Protein 6G61 (pdb70)

Structure (mmCIF, N/CA/C/O backbone):
data_6G61
#
_entry.id   6G61
#
_cell.length_a   37.151
_cell.length_b   39.242
_cell.length_c   79.340
_cell.angle_alpha   90.00
_cell.angle_beta   90.00
_cell.angle_gamma   90.00
#
_symmetry.space_group_name_H-M   'P 21 21 21'
#
loop_
_entity.id
_entity.type
_entity.pdbx_description
1 polymer 'Thioredoxin O1, mitochondrial'
2 water water
#
loop_
_atom_site.group_PDB
_atom_site.id
_atom_site.type_symbol
_atom_site.label_atom_id
_atom_site.lab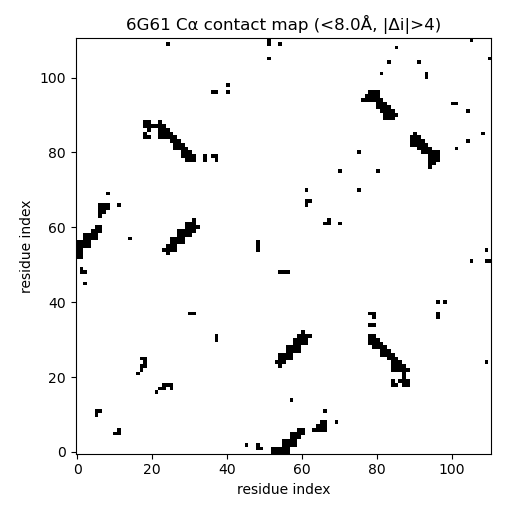el_alt_id
_atom_site.label_comp_id
_atom_site.label_asym_id
_atom_site.label_entity_id
_atom_site.label_seq_id
_atom_site.pdbx_PDB_ins_code
_atom_site.Cartn_x
_atom_site.Cartn_y
_atom_site.Cartn_z
_atom_site.occupancy
_atom_site.B_iso_or_equiv
_atom_site.auth_seq_id
_atom_site.auth_comp_id
_atom_site.auth_asym_id
_atom_site.auth_atom_id
_atom_site.pdbx_PDB_model_num
ATOM 1 N N . ASN A 1 23 ? -5.738 -10.145 -11.592 1.00 52.71 3 ASN A N 1
ATOM 2 C CA . ASN A 1 23 ? -6.713 -9.223 -12.161 1.00 55.65 3 ASN A CA 1
ATOM 3 C C . ASN A 1 23 ? -7.471 -8.480 -11.064 1.00 62.97 3 ASN A C 1
ATOM 4 O O . ASN A 1 23 ? -8.701 -8.425 -11.058 1.00 82.72 3 ASN A O 1
ATOM 14 N N . GLY A 1 24 ? -6.714 -7.912 -10.132 1.00 48.48 4 GLY A N 1
ATOM 15 C CA . GLY A 1 24 ? -7.267 -7.075 -9.088 1.00 35.73 4 GLY A CA 1
ATOM 16 C C . GLY A 1 24 ? -6.186 -6.200 -8.491 1.00 25.61 4 GLY A C 1
ATOM 17 O O . GLY A 1 24 ? -5.373 -5.632 -9.225 1.00 20.26 4 GLY A O 1
ATOM 21 N N . VAL A 1 25 ? -6.154 -6.085 -7.169 1.00 22.73 5 VAL A N 1
ATOM 22 C CA . VAL A 1 25 ? -5.058 -5.414 -6.480 1.00 21.59 5 VAL A CA 1
ATOM 23 C C . VAL A 1 25 ? -4.044 -6.471 -6.066 1.00 20.61 5 VAL A C 1
ATOM 24 O O . VAL A 1 25 ? -4.393 -7.448 -5.393 1.00 23.91 5 VAL A O 1
ATOM 37 N N . VAL A 1 26 ? -2.790 -6.281 -6.472 1.00 17.76 6 VAL A N 1
ATOM 38 C CA . VAL A 1 26 ? -1.735 -7.265 -6.261 1.00 17.58 6 VAL A CA 1
ATOM 39 C C . VAL A 1 26 ? -0.559 -6.571 -5.589 1.00 18.14 6 VAL A C 1
ATOM 40 O O . VAL A 1 26 ? -0.001 -5.613 -6.139 1.00 17.75 6 VAL A O 1
ATOM 53 N N . LEU A 1 27 ? -0.184 -7.051 -4.405 1.00 19.26 7 LEU A N 1
ATOM 54 C CA . LEU A 1 27 ? 0.958 -6.495 -3.694 1.00 20.24 7 LEU A CA 1
ATOM 55 C C . LEU A 1 27 ? 2.261 -6.944 -4.345 1.00 20.63 7 LEU A C 1
ATOM 56 O O . LEU A 1 27 ? 2.428 -8.114 -4.698 1.00 21.79 7 LEU A O 1
ATOM 72 N N . VAL A 1 28 ? 3.190 -6.005 -4.497 1.00 20.87 8 VAL A N 1
ATOM 73 C CA . VAL A 1 28 ? 4.493 -6.264 -5.098 1.00 21.65 8 VAL A CA 1
ATOM 74 C C . VAL A 1 28 ? 5.555 -5.948 -4.055 1.00 23.29 8 VAL A C 1
ATOM 75 O O . VAL A 1 28 ? 5.696 -4.791 -3.637 1.00 23.57 8 VAL A O 1
ATOM 88 N N . LYS A 1 29 ? 6.306 -6.973 -3.647 1.00 24.84 9 LYS A N 1
ATOM 89 C CA . LYS A 1 29 ? 7.265 -6.855 -2.560 1.00 29.79 9 LYS A CA 1
ATOM 90 C C . LYS A 1 29 ? 8.698 -7.168 -2.967 1.00 28.55 9 LYS A C 1
ATOM 91 O O . LYS A 1 29 ? 9.614 -6.900 -2.180 1.00 30.62 9 LYS A O 1
ATOM 110 N N . SER A 1 30 ? 8.922 -7.731 -4.152 1.00 27.86 10 SER A N 1
ATOM 111 C CA . SER A 1 30 ? 10.237 -8.201 -4.553 1.00 29.56 10 SER A CA 1
ATOM 112 C C . SER A 1 30 ? 10.584 -7.660 -5.932 1.00 28.26 10 SER A C 1
ATOM 113 O O . SER A 1 30 ? 9.710 -7.278 -6.714 1.00 26.05 10 SER A O 1
ATOM 121 N N . GLU A 1 31 ? 11.885 -7.640 -6.223 1.00 29.88 11 GLU A N 1
ATOM 122 C CA . GLU A 1 31 ? 12.336 -7.246 -7.552 1.00 32.09 11 GLU A CA 1
ATOM 123 C C . GLU A 1 31 ? 11.719 -8.137 -8.623 1.00 29.10 11 GLU A C 1
ATOM 124 O O . GLU A 1 31 ? 11.257 -7.648 -9.660 1.00 25.67 11 GLU A O 1
ATOM 136 N N . GLU A 1 32 ? 11.693 -9.450 -8.383 1.00 32.61 12 GLU A N 1
ATOM 137 C CA . GLU A 1 32 ? 11.115 -10.374 -9.353 1.00 33.48 12 GLU A CA 1
ATOM 138 C C . GLU A 1 32 ? 9.660 -10.024 -9.641 1.00 27.36 12 GLU A C 1
ATOM 139 O O . GLU A 1 32 ? 9.246 -9.944 -10.803 1.00 24.50 12 GLU A O 1
ATOM 151 N N . GLU A 1 33 ? 8.865 -9.818 -8.588 1.00 25.51 13 GLU A N 1
ATOM 152 C CA . GLU A 1 33 ? 7.452 -9.510 -8.779 1.00 23.18 13 GLU A CA 1
ATOM 153 C C . GLU A 1 33 ? 7.268 -8.222 -9.572 1.00 21.43 13 GLU A C 1
ATOM 154 O O . GLU A 1 33 ? 6.371 -8.130 -10.417 1.00 19.95 13 GLU A O 1
ATOM 166 N N . PHE A 1 34 ? 8.102 -7.211 -9.312 1.00 21.83 14 PHE A N 1
ATOM 167 C CA . PHE A 1 34 ? 7.962 -5.948 -10.029 1.00 20.45 14 PHE A CA 1
ATOM 168 C C . PHE A 1 34 ? 8.355 -6.099 -11.492 1.00 19.84 14 PHE A C 1
ATOM 169 O O . PHE A 1 34 ? 7.674 -5.573 -12.380 1.00 18.34 14 PHE A O 1
ATOM 186 N N . ILE A 1 35 ? 9.452 -6.809 -11.763 1.00 21.22 15 ILE A N 1
ATOM 187 C CA . ILE A 1 35 ? 9.860 -7.050 -13.145 1.00 20.89 15 ILE A CA 1
ATOM 188 C C . ILE A 1 35 ? 8.757 -7.780 -13.901 1.00 19.82 15 ILE A C 1
ATOM 189 O O . ILE A 1 35 ? 8.441 -7.440 -15.049 1.00 18.66 15 ILE A O 1
ATOM 205 N N . ASN A 1 36 ? 8.154 -8.793 -13.271 1.00 20.41 16 ASN A N 1
ATOM 206 C CA . ASN A 1 36 ? 7.059 -9.516 -13.910 1.00 19.74 16 ASN A CA 1
ATOM 207 C C . ASN A 1 36 ? 5.872 -8.596 -14.162 1.00 17.90 16 ASN A C 1
ATOM 208 O O . ASN A 1 36 ? 5.234 -8.665 -15.220 1.00 18.40 16 ASN A O 1
ATOM 219 N N . ALA A 1 37 ? 5.559 -7.727 -13.199 1.00 17.47 17 ALA A N 1
ATOM 220 C CA . ALA A 1 37 ? 4.432 -6.815 -13.366 1.00 16.11 17 ALA A CA 1
ATOM 221 C C . ALA A 1 37 ? 4.689 -5.817 -14.486 1.00 15.23 17 ALA A C 1
ATOM 222 O O . ALA A 1 37 ? 3.788 -5.519 -15.280 1.00 14.36 17 ALA A O 1
ATOM 229 N N . MET A 1 38 ? 5.909 -5.280 -14.564 1.00 15.64 18 MET A N 1
ATOM 230 C CA . MET A 1 38 ? 6.225 -4.330 -15.624 1.00 14.94 18 MET A CA 1
ATOM 231 C C . MET A 1 38 ? 6.276 -5.008 -16.985 1.00 14.70 18 MET A C 1
ATOM 232 O O . MET A 1 38 ? 5.925 -4.389 -17.995 1.00 13.87 18 MET A O 1
ATOM 246 N N . SER A 1 39 ? 6.696 -6.274 -17.034 1.00 15.65 19 SER A N 1
ATOM 247 C CA . SER A 1 39 ? 6.624 -7.029 -18.281 1.00 15.73 19 SER A CA 1
ATOM 248 C C . SER A 1 39 ? 5.184 -7.146 -18.765 1.00 15.09 19 SER A C 1
ATOM 249 O O . SER A 1 39 ? 4.912 -7.025 -19.964 1.00 16.32 19 SER A O 1
ATOM 257 N N . LYS A 1 40 ? 4.248 -7.392 -17.846 1.00 14.90 20 LYS A N 1
ATOM 258 C CA . LYS A 1 40 ? 2.844 -7.488 -18.233 1.00 14.44 20 LYS A CA 1
ATOM 259 C C . LYS A 1 40 ? 2.312 -6.145 -18.712 1.00 13.71 20 LYS A C 1
ATOM 260 O O . LYS A 1 40 ? 1.497 -6.086 -19.641 1.00 14.66 20 LYS A O 1
ATOM 279 N N . ALA A 1 41 ? 2.758 -5.059 -18.088 1.00 13.06 21 ALA A N 1
ATOM 280 C CA . ALA A 1 41 ? 2.228 -3.737 -18.395 1.00 12.43 21 ALA A CA 1
ATOM 281 C C . ALA A 1 41 ? 2.824 -3.179 -19.680 1.00 15.47 21 ALA A C 1
ATOM 282 O O . ALA A 1 41 ? 2.132 -2.498 -20.445 1.00 19.32 21 ALA A O 1
ATOM 289 N N . GLN A 1 42 ? 4.098 -3.464 -19.940 1.00 15.14 22 GLN A N 1
ATOM 290 C CA . GLN A 1 42 ? 4.764 -2.928 -21.120 1.00 16.53 22 GLN A CA 1
ATOM 291 C C . GLN A 1 42 ? 4.676 -3.898 -22.294 1.00 17.96 22 GLN A C 1
ATOM 292 O O . GLN A 1 42 ? 3.794 -3.757 -23.147 1.00 20.00 22 GLN A O 1
ATOM 306 N N . ASP A 1 43 ? 5.565 -4.891 -22.352 1.00 16.76 23 ASP A N 1
ATOM 307 C CA . ASP A 1 43 ? 5.564 -5.810 -23.487 1.00 15.59 23 ASP A CA 1
ATOM 308 C C . ASP A 1 43 ? 4.245 -6.566 -23.594 1.00 14.00 23 ASP A C 1
ATOM 309 O O . ASP A 1 43 ? 3.744 -6.797 -24.701 1.00 15.11 23 ASP A O 1
ATOM 318 N N . GLY A 1 44 ? 3.667 -6.961 -22.455 1.00 12.47 24 GLY A N 1
ATOM 319 C CA . GLY A 1 44 ? 2.452 -7.759 -22.462 1.00 13.77 24 GLY A CA 1
ATOM 320 C C . GLY A 1 44 ? 1.191 -6.985 -22.771 1.00 13.27 24 GLY A C 1
ATOM 321 O O . GLY A 1 44 ? 0.165 -7.597 -23.087 1.00 13.44 24 GLY A O 1
ATOM 325 N N . SER A 1 45 ? 1.242 -5.656 -22.674 1.00 14.33 25 SER A N 1
ATOM 326 C CA . SER A 1 45 ? 0.148 -4.787 -23.101 1.00 15.01 25 SER A CA 1
ATOM 327 C C . SER A 1 45 ? -1.133 -5.057 -22.319 1.00 13.92 25 SER A C 1
ATOM 328 O O . SER A 1 45 ? -2.235 -4.786 -22.802 1.00 15.74 25 SER A O 1
ATOM 336 N N . LEU A 1 46 ? -1.000 -5.584 -21.090 1.00 11.63 26 LEU A N 1
ATOM 337 C CA . LEU A 1 46 ? -2.185 -5.785 -20.273 1.00 12.10 26 LEU A CA 1
ATOM 338 C C . LEU A 1 46 ? -2.534 -4.502 -19.525 1.00 12.91 26 LEU A C 1
ATOM 339 O O . LEU A 1 46 ? -1.642 -3.724 -19.164 1.00 14.90 26 LEU A O 1
ATOM 355 N N . PRO A 1 47 ? -3.821 -4.250 -19.279 1.00 14.23 27 PRO A N 1
ATOM 356 C CA . PRO A 1 47 ? -4.212 -3.029 -18.557 1.00 13.67 27 PRO A CA 1
ATOM 357 C C . PRO A 1 47 ? -3.691 -3.070 -17.129 1.00 13.57 27 PRO A C 1
ATOM 358 O O . PRO A 1 47 ? -4.086 -3.930 -16.339 1.00 14.19 27 PRO A O 1
ATOM 369 N N . SER A 1 48 ? -2.810 -2.126 -16.796 1.00 13.07 28 SER A N 1
ATOM 370 C CA . SER A 1 48 ? -2.045 -2.184 -15.559 1.00 13.02 28 SER A CA 1
ATOM 371 C C . SER A 1 48 ? -1.883 -0.795 -14.957 1.00 14.21 28 SER A C 1
ATOM 372 O O . SER A 1 48 ? -1.626 0.180 -15.671 1.00 13.89 28 SER A O 1
ATOM 380 N N . VAL A 1 49 ? -2.032 -0.719 -13.636 1.00 13.63 29 VAL A N 1
ATOM 381 C CA . VAL A 1 49 ? -1.781 0.495 -12.869 1.00 14.59 29 VAL A CA 1
ATOM 382 C C . VAL A 1 49 ? -0.778 0.163 -11.775 1.00 13.57 29 VAL A C 1
ATOM 383 O O . VAL A 1 49 ? -0.870 -0.890 -11.135 1.00 13.89 29 VAL A O 1
ATOM 396 N N . PHE A 1 50 ? 0.181 1.055 -11.565 1.00 13.34 30 PHE A N 1
ATOM 397 C CA . PHE A 1 50 ? 1.155 0.915 -10.490 1.00 13.51 30 PHE A CA 1
ATOM 398 C C . PHE A 1 50 ? 0.864 1.973 -9.438 1.00 13.59 30 PHE A C 1
ATOM 399 O O . PHE A 1 50 ? 0.871 3.172 -9.738 1.00 14.11 30 PHE A O 1
ATOM 416 N N . TYR A 1 51 ? 0.605 1.519 -8.213 1.00 14.17 31 TYR A N 1
ATOM 417 C CA . TYR A 1 51 ? 0.205 2.371 -7.099 1.00 14.82 31 TYR A CA 1
ATOM 418 C C . TYR A 1 51 ? 1.341 2.385 -6.084 1.00 15.42 31 TYR A C 1
ATOM 419 O O . TYR A 1 51 ? 1.581 1.386 -5.395 1.00 15.17 31 TYR A O 1
ATOM 437 N N . PHE A 1 52 ? 2.041 3.511 -6.001 1.00 14.96 32 PHE A N 1
ATOM 438 C CA . PHE A 1 52 ? 3.167 3.669 -5.093 1.00 16.38 32 PHE A CA 1
ATOM 439 C C . PHE A 1 52 ? 2.667 4.312 -3.809 1.00 19.72 32 PHE A C 1
ATOM 440 O O . PHE A 1 52 ? 2.113 5.417 -3.837 1.00 24.33 32 PHE A O 1
ATOM 457 N N . THR A 1 53 ? 2.861 3.618 -2.692 1.00 17.03 33 THR A N 1
ATOM 458 C CA . THR A 1 53 ? 2.317 4.035 -1.412 1.00 18.23 33 THR A CA 1
ATOM 459 C C . THR A 1 53 ? 3.383 3.860 -0.341 1.00 19.20 33 THR A C 1
ATOM 460 O O . THR A 1 53 ? 4.527 3.491 -0.622 1.00 19.78 33 THR A O 1
ATOM 471 N N . ALA A 1 54 ? 2.994 4.133 0.900 1.00 19.77 34 ALA A N 1
ATOM 472 C CA . ALA A 1 54 ? 3.877 3.974 2.043 1.00 20.70 34 ALA A CA 1
ATOM 473 C C . ALA A 1 54 ? 3.027 4.002 3.301 1.00 22.60 34 ALA A C 1
ATOM 474 O O . ALA A 1 54 ? 1.937 4.580 3.313 1.00 21.68 34 ALA A O 1
ATOM 481 N N . ALA A 1 55 ? 3.531 3.361 4.357 1.00 24.17 35 ALA A N 1
ATOM 482 C CA . ALA A 1 55 ? 2.804 3.354 5.621 1.00 23.65 35 ALA A CA 1
ATOM 483 C C . ALA A 1 55 ? 2.665 4.759 6.190 1.00 22.69 35 ALA A C 1
ATOM 484 O O . ALA A 1 55 ? 1.720 5.035 6.937 1.00 24.07 35 ALA A O 1
ATOM 491 N N . TRP A 1 56 ? 3.587 5.655 5.844 1.00 20.44 36 TRP A N 1
ATOM 492 C CA . TRP A 1 56 ? 3.595 7.017 6.360 1.00 20.38 36 TRP A CA 1
ATOM 493 C C . TRP A 1 56 ? 2.840 7.994 5.469 1.00 21.00 36 TRP A C 1
ATOM 494 O O . TRP A 1 56 ? 2.814 9.190 5.771 1.00 22.09 36 TRP A O 1
ATOM 515 N N . CYS A 1 57 ? 2.220 7.514 4.394 1.00 21.23 37 CYS A N 1
ATOM 516 C CA . CYS A 1 57 ? 1.490 8.373 3.466 1.00 21.30 37 CYS A CA 1
ATOM 517 C C . CYS A 1 57 ? 0.096 8.641 4.020 1.00 23.30 37 CYS A C 1
ATOM 518 O O . CYS A 1 57 ? -0.729 7.726 4.121 1.00 24.88 37 CYS A O 1
ATOM 525 N N . GLY A 1 58 ? -0.175 9.895 4.371 1.00 24.22 38 GLY A N 1
ATOM 526 C CA . GLY A 1 58 ? -1.465 10.273 4.896 1.00 26.61 38 GLY A CA 1
ATOM 527 C C . GLY A 1 58 ? -2.589 10.039 3.905 1.00 28.74 38 GLY A C 1
ATOM 528 O O . GLY A 1 58 ? -3.531 9.284 4.166 1.00 28.42 38 GLY A O 1
ATOM 532 N N . PRO A 1 59 ? -2.512 10.691 2.743 1.00 29.69 39 PRO A N 1
ATOM 533 C CA . PRO A 1 59 ? -3.606 10.565 1.765 1.00 31.24 39 PRO A CA 1
ATOM 534 C C . PRO A 1 59 ? -3.851 9.141 1.298 1.00 28.67 39 PRO A C 1
ATOM 535 O O . PRO A 1 59 ? -4.990 8.804 0.951 1.00 26.84 39 PRO A O 1
ATOM 546 N N . CYS A 1 60 ? -2.822 8.292 1.268 1.00 27.28 40 CYS A N 1
ATOM 547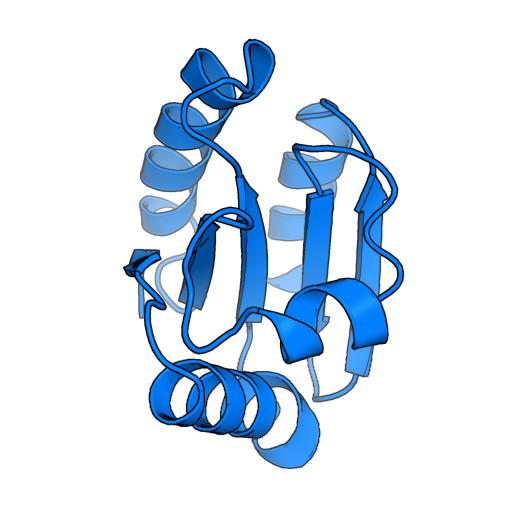 C CA . CYS A 1 60 ? -3.030 6.903 0.875 1.00 25.48 40 CYS A CA 1
ATOM 548 C C . CYS A 1 60 ? -4.016 6.195 1.792 1.00 25.28 40 CYS A C 1
ATOM 549 O O . CYS A 1 60 ? -4.572 5.160 1.406 1.00 24.17 40 CYS A O 1
ATOM 556 N N . ARG A 1 61 ? -4.249 6.728 2.994 1.00 26.33 41 ARG A N 1
ATOM 557 C CA . ARG A 1 61 ? -5.184 6.094 3.915 1.00 28.61 41 ARG A CA 1
ATOM 558 C C . ARG A 1 61 ? -6.611 6.120 3.381 1.00 26.45 41 ARG A C 1
ATOM 559 O O . ARG A 1 61 ? -7.403 5.226 3.704 1.00 27.99 41 ARG A O 1
ATOM 580 N N . PHE A 1 62 ? -6.966 7.124 2.573 1.00 23.95 42 PHE A N 1
ATOM 581 C CA . PHE A 1 62 ? -8.276 7.151 1.936 1.00 22.80 42 PHE A CA 1
ATOM 582 C C . PHE A 1 62 ? -8.231 6.828 0.449 1.00 21.92 42 PHE A C 1
ATOM 583 O O . PHE A 1 62 ? -9.291 6.620 -0.148 1.00 23.32 42 PHE A O 1
ATOM 600 N N . ILE A 1 63 ? -7.045 6.766 -0.159 1.00 21.56 43 ILE A N 1
ATOM 601 C CA . ILE A 1 63 ? -6.952 6.370 -1.562 1.00 21.17 43 ILE A CA 1
ATOM 602 C C . ILE A 1 63 ? -6.926 4.852 -1.691 1.00 20.99 43 ILE A C 1
ATOM 603 O O . ILE A 1 63 ? -7.553 4.285 -2.593 1.00 20.95 43 ILE A O 1
ATOM 619 N N . SER A 1 64 ? -6.200 4.168 -0.810 1.00 21.05 44 SER A N 1
ATOM 620 C CA . SER A 1 64 ? -6.170 2.708 -0.857 1.00 20.69 44 SER A CA 1
ATOM 621 C C . SER A 1 64 ? -7.568 2.103 -0.846 1.00 22.58 44 SER A C 1
ATOM 622 O O . SER A 1 64 ? -7.843 1.230 -1.684 1.00 23.58 44 SER A O 1
ATOM 630 N N . PRO A 1 65 ? -8.486 2.514 0.034 1.00 23.57 45 PRO A N 1
ATOM 631 C CA . PRO A 1 65 ? -9.865 2.007 -0.077 1.00 24.33 45 PRO A CA 1
ATOM 632 C C . PRO A 1 65 ? -10.523 2.339 -1.404 1.00 24.08 45 PRO A C 1
ATOM 633 O O . PRO A 1 65 ? -11.264 1.509 -1.945 1.00 24.28 45 PRO A O 1
ATOM 644 N N . VAL A 1 66 ? -10.286 3.539 -1.939 1.00 23.18 46 VAL A N 1
ATOM 645 C CA . VAL A 1 66 ? -10.881 3.915 -3.219 1.00 21.48 46 VAL A CA 1
ATOM 646 C C . VAL A 1 66 ? -10.391 2.986 -4.320 1.00 19.64 46 VAL A C 1
ATOM 647 O O . VAL A 1 66 ? -11.158 2.576 -5.199 1.00 20.36 46 VAL A O 1
ATOM 660 N N . ILE A 1 67 ? -9.104 2.642 -4.293 1.00 18.56 47 ILE A N 1
ATOM 661 C CA . ILE A 1 67 ? -8.553 1.771 -5.324 1.00 17.94 47 ILE A CA 1
ATO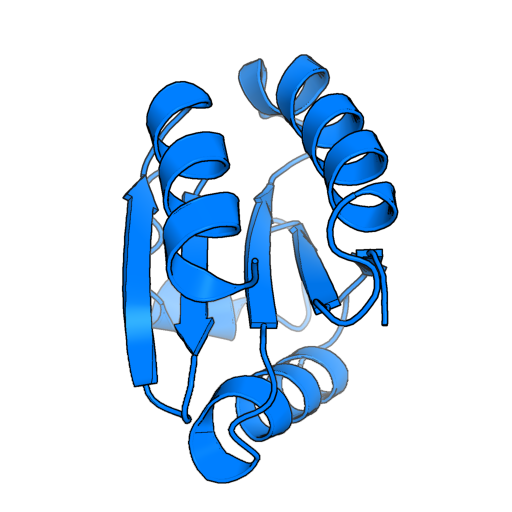M 662 C C . ILE A 1 67 ? -9.149 0.376 -5.217 1.00 19.18 47 ILE A C 1
ATOM 663 O O . ILE A 1 67 ? -9.350 -0.299 -6.233 1.00 18.39 47 ILE A O 1
ATOM 679 N N . VAL A 1 68 ? -9.455 -0.073 -3.999 1.00 21.69 48 VAL A N 1
ATOM 680 C CA . VAL A 1 68 ? -10.103 -1.370 -3.821 1.00 24.20 48 VAL A CA 1
ATOM 681 C C . VAL A 1 68 ? -11.480 -1.368 -4.476 1.00 24.24 48 VAL A C 1
ATOM 682 O O . VAL A 1 68 ? -11.842 -2.300 -5.202 1.00 24.55 48 VAL A O 1
ATOM 695 N N . GLU A 1 69 ? -12.268 -0.319 -4.234 1.00 24.34 49 GLU A N 1
ATOM 696 C CA . GLU A 1 69 ? -13.600 -0.263 -4.825 1.00 26.38 49 GLU A CA 1
ATOM 697 C C . GLU A 1 69 ? -13.535 -0.115 -6.339 1.00 23.36 49 GLU A C 1
ATOM 698 O O . GLU A 1 69 ? -14.390 -0.656 -7.048 1.00 23.84 49 GLU A O 1
ATOM 710 N N . LEU A 1 70 ? -12.536 0.605 -6.854 1.00 21.54 50 LEU A N 1
ATOM 711 C CA . LEU A 1 70 ? -12.411 0.752 -8.300 1.00 19.25 50 LEU A CA 1
ATOM 712 C C . LEU A 1 70 ? -12.023 -0.561 -8.969 1.00 19.59 50 LEU A C 1
ATOM 713 O O . LEU A 1 70 ? -12.445 -0.822 -10.100 1.00 19.25 50 LEU A O 1
ATOM 729 N N . SER A 1 71 ? -11.222 -1.394 -8.299 1.00 20.30 51 SER A N 1
ATOM 730 C CA . SER A 1 71 ? -10.842 -2.675 -8.887 1.00 23.38 51 SER A CA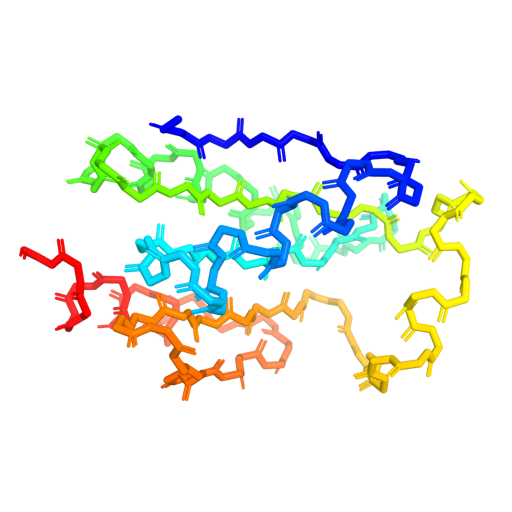 1
ATOM 731 C C . SER A 1 71 ? -12.059 -3.553 -9.136 1.00 24.01 51 SER A C 1
ATOM 732 O O . SER A 1 71 ? -12.026 -4.424 -10.012 1.00 22.21 51 SER A O 1
ATOM 740 N N . LYS A 1 72 ? -13.136 -3.343 -8.376 1.00 27.79 52 LYS A N 1
ATOM 741 C CA . LYS A 1 72 ? -14.380 -4.063 -8.618 1.00 32.91 52 LYS A CA 1
ATOM 742 C C . LYS A 1 72 ? -15.147 -3.471 -9.793 1.00 28.10 52 LYS A C 1
ATOM 743 O O . LYS A 1 72 ? -15.885 -4.191 -10.474 1.00 26.24 52 LYS A O 1
ATOM 762 N N . GLN A 1 73 ? -14.980 -2.172 -10.048 1.00 27.27 53 GLN A N 1
ATOM 763 C CA . GLN A 1 73 ? -15.638 -1.537 -11.184 1.00 27.90 53 GLN A CA 1
ATOM 764 C C . GLN A 1 73 ? -14.937 -1.857 -12.499 1.00 24.25 53 GLN A C 1
ATOM 765 O O . GLN A 1 73 ? -15.594 -1.943 -13.542 1.00 23.77 53 GLN A O 1
ATOM 779 N N . TYR A 1 74 ? -13.613 -2.038 -12.468 1.00 21.15 54 TYR A N 1
ATOM 780 C CA . TYR A 1 74 ? -12.811 -2.353 -13.649 1.00 19.59 54 TYR A CA 1
ATOM 781 C C . TYR A 1 74 ? -12.091 -3.666 -13.366 1.00 20.83 54 TYR A C 1
ATOM 782 O O . TYR A 1 74 ? -10.888 -3.679 -13.066 1.00 19.84 54 TYR A O 1
ATOM 800 N N . PRO A 1 75 ? -12.797 -4.796 -13.461 1.00 22.07 55 PRO A N 1
ATOM 801 C CA . PRO A 1 75 ? -12.249 -6.053 -12.926 1.00 22.90 55 PRO A CA 1
ATOM 802 C C . PRO A 1 75 ? -11.086 -6.620 -13.722 1.00 21.77 55 PRO A C 1
ATOM 803 O O . PRO A 1 75 ? -10.306 -7.401 -13.162 1.00 22.89 55 PRO A O 1
ATOM 814 N N . ASP A 1 76 ? -10.941 -6.267 -14.999 1.00 21.13 56 ASP A N 1
ATOM 815 C CA . ASP A 1 76 ? -9.843 -6.783 -15.807 1.00 24.82 56 ASP A CA 1
ATOM 816 C C . ASP A 1 76 ? -8.535 -6.033 -15.583 1.00 22.30 56 ASP A C 1
ATOM 817 O O . ASP A 1 76 ? -7.484 -6.513 -16.021 1.00 22.85 56 ASP A O 1
ATOM 826 N N . VAL A 1 77 ? -8.568 -4.878 -14.929 1.00 19.80 57 VAL A N 1
ATOM 827 C CA . VAL A 1 77 ? -7.348 -4.131 -14.652 1.00 16.72 57 VAL A CA 1
ATOM 828 C C . VAL A 1 77 ? -6.621 -4.774 -13.479 1.00 15.69 57 VA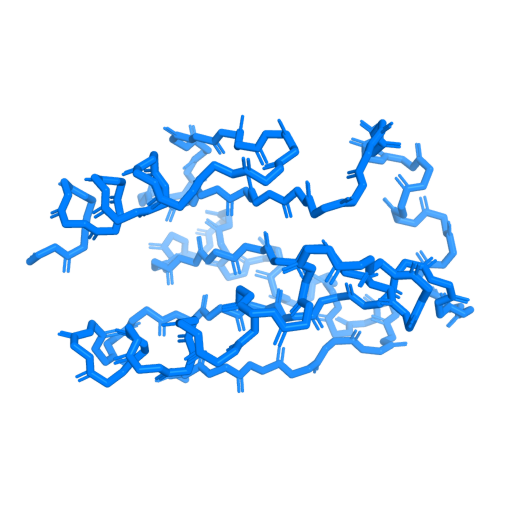L A C 1
ATOM 829 O O . VAL A 1 77 ? -7.237 -5.324 -12.558 1.00 16.64 57 VAL A O 1
ATOM 842 N N . THR A 1 78 ? -5.294 -4.720 -13.518 1.00 14.95 58 THR A N 1
ATOM 843 C CA . THR A 1 78 ? -4.459 -5.126 -12.396 1.00 14.81 58 THR A CA 1
ATOM 844 C C . THR A 1 78 ? -3.762 -3.889 -11.847 1.00 14.32 58 THR A C 1
ATOM 845 O O . THR A 1 78 ? -3.047 -3.197 -12.581 1.00 13.69 58 THR A O 1
ATOM 856 N N . THR A 1 79 ? -3.974 -3.614 -10.562 1.00 15.53 59 THR A N 1
ATOM 857 C CA . THR A 1 79 ? -3.309 -2.516 -9.869 1.00 16.49 59 THR A CA 1
ATOM 858 C C . THR A 1 79 ? -2.237 -3.113 -8.969 1.00 14.56 59 THR A C 1
ATOM 859 O O . THR A 1 79 ? -2.551 -3.807 -7.995 1.00 15.43 59 THR A O 1
ATOM 870 N N . TYR A 1 80 ? -0.978 -2.845 -9.298 1.00 13.51 60 TYR A N 1
ATOM 871 C CA . TYR A 1 80 ? 0.155 -3.322 -8.515 1.00 13.39 60 TYR A CA 1
ATOM 872 C C . TYR A 1 80 ? 0.459 -2.299 -7.428 1.00 14.49 60 TYR A C 1
ATOM 873 O O . TYR A 1 80 ? 0.894 -1.179 -7.718 1.00 13.83 60 TYR A O 1
ATOM 891 N N . LYS A 1 81 ? 0.236 -2.689 -6.176 1.00 15.76 61 LYS A N 1
ATOM 892 C CA . LYS A 1 81 ? 0.391 -1.795 -5.037 1.00 16.02 61 LYS A CA 1
ATOM 893 C C . LYS A 1 81 ? 1.797 -1.949 -4.468 1.00 17.00 61 LYS A C 1
ATOM 894 O O . LYS A 1 81 ? 2.170 -3.034 -4.005 1.00 16.09 61 LYS A O 1
ATOM 913 N N . VAL A 1 82 ? 2.566 -0.863 -4.496 1.00 14.85 62 VAL A N 1
ATOM 914 C CA . VAL A 1 82 ? 3.995 -0.891 -4.201 1.00 15.97 62 VAL A CA 1
ATOM 915 C C . VAL A 1 82 ? 4.256 -0.028 -2.975 1.00 16.39 62 VAL A C 1
ATOM 916 O O . VAL A 1 82 ? 3.936 1.167 -2.971 1.00 19.19 62 VAL A O 1
ATOM 929 N N . ASP A 1 83 ? 4.839 -0.630 -1.942 1.00 17.38 63 ASP A N 1
ATOM 930 C CA . ASP A 1 83 ? 5.321 0.108 -0.781 1.00 22.06 63 ASP A CA 1
ATOM 931 C C . ASP A 1 83 ? 6.765 0.525 -1.046 1.00 21.94 63 ASP A C 1
ATOM 932 O O . ASP A 1 83 ? 7.651 -0.329 -1.156 1.00 24.55 63 ASP A O 1
ATOM 941 N N . ILE A 1 84 ? 7.001 1.836 -1.153 1.00 24.86 64 ILE A N 1
ATOM 942 C CA . ILE A 1 84 ? 8.306 2.305 -1.606 1.00 24.08 64 ILE A CA 1
ATOM 943 C C . ILE A 1 84 ? 9.392 2.071 -0.566 1.00 24.56 64 ILE A C 1
ATOM 944 O O . ILE A 1 84 ? 10.580 2.105 -0.905 1.00 24.58 64 ILE A O 1
ATOM 960 N N . ASP A 1 85 ? 9.024 1.838 0.694 1.00 25.05 65 ASP A N 1
ATOM 961 C CA . ASP A 1 85 ? 10.005 1.530 1.726 1.00 25.66 65 ASP A CA 1
ATOM 962 C C . ASP A 1 85 ? 10.523 0.102 1.644 1.00 25.67 65 ASP A C 1
ATOM 963 O O . ASP A 1 85 ? 11.466 -0.238 2.366 1.00 26.24 65 ASP A O 1
ATOM 972 N N . GLU A 1 86 ? 9.939 -0.734 0.791 1.00 25.17 66 GLU A N 1
ATOM 973 C CA . GLU A 1 86 ? 10.285 -2.147 0.754 1.00 25.24 66 GLU A CA 1
ATOM 974 C C . GLU A 1 86 ? 11.690 -2.341 0.202 1.00 25.41 66 GLU A C 1
ATOM 975 O O . GLU A 1 86 ? 11.980 -1.949 -0.934 1.00 24.84 66 GLU A O 1
ATOM 987 N N . GLY A 1 87 ? 12.562 -2.946 1.001 1.00 31.42 67 GLY A N 1
ATOM 988 C CA . GLY A 1 87 ? 13.812 -3.441 0.469 1.00 39.91 67 GLY A CA 1
ATOM 989 C C . GLY A 1 87 ? 13.585 -4.547 -0.542 1.00 50.41 67 GLY A C 1
ATOM 990 O O . GLY A 1 87 ? 12.564 -5.236 -0.537 1.00 42.47 67 GLY A O 1
ATOM 994 N N . GLY A 1 88 ? 14.560 -4.716 -1.426 1.00 68.96 68 GLY A N 1
ATOM 995 C CA . GLY A 1 88 ? 14.418 -5.652 -2.522 1.00 87.83 68 GLY A CA 1
ATOM 996 C C . GLY A 1 88 ? 14.049 -4.937 -3.804 1.00 98.76 68 GLY A C 1
ATOM 997 O O . GLY A 1 88 ? 14.667 -5.162 -4.847 1.00 118.53 68 GLY A O 1
ATOM 1001 N N . ILE A 1 89 ? 13.040 -4.070 -3.733 1.00 94.36 69 ILE A N 1
ATOM 1002 C CA . ILE A 1 89 ? 12.680 -3.200 -4.847 1.00 71.68 69 ILE A CA 1
ATOM 1003 C C . ILE A 1 89 ? 13.301 -1.835 -4.590 1.00 49.47 69 ILE A C 1
ATOM 1004 O O . ILE A 1 89 ? 12.864 -0.825 -5.151 1.00 47.72 69 ILE A O 1
ATOM 1020 N N . SER A 1 90 ? 14.325 -1.798 -3.733 1.00 47.86 70 SER A N 1
ATOM 1021 C CA . SER A 1 90 ? 14.876 -0.522 -3.288 1.00 47.92 70 SER A CA 1
ATOM 1022 C C . SER A 1 90 ? 15.381 0.312 -4.459 1.00 61.34 70 SER A C 1
ATOM 1023 O O . SER A 1 90 ? 15.225 1.539 -4.468 1.00 57.81 70 SER A O 1
ATOM 1031 N N . ASN A 1 91 ? 15.990 -0.328 -5.455 1.00 77.73 71 ASN A N 1
ATOM 1032 C CA . ASN A 1 91 ? 16.552 0.407 -6.581 1.00 76.95 71 ASN A CA 1
ATOM 1033 C C . ASN A 1 91 ? 15.528 0.692 -7.668 1.00 65.17 71 ASN A C 1
ATOM 1034 O O . ASN A 1 91 ? 15.622 1.726 -8.340 1.00 61.66 71 ASN A O 1
ATOM 1045 N N . THR A 1 92 ? 14.556 -0.203 -7.864 1.00 56.44 72 THR A N 1
ATOM 1046 C CA . THR A 1 92 ? 13.474 0.070 -8.803 1.00 47.98 72 THR A CA 1
ATOM 1047 C C . THR A 1 92 ? 12.832 1.421 -8.517 1.00 47.89 72 THR A C 1
ATOM 1048 O O . THR A 1 92 ? 12.455 2.149 -9.442 1.00 47.89 72 THR A O 1
ATOM 1059 N N . ILE A 1 93 ? 12.707 1.776 -7.238 1.00 47.80 73 ILE A N 1
ATOM 1060 C CA . ILE A 1 93 ? 12.077 3.041 -6.870 1.00 47.70 73 ILE A CA 1
ATOM 1061 C C . ILE A 1 93 ? 12.950 4.213 -7.304 1.00 53.83 73 ILE A C 1
ATOM 1062 O O . ILE A 1 93 ? 12.511 5.095 -8.052 1.00 53.69 73 ILE A O 1
ATOM 1078 N N . SER A 1 94 ? 14.200 4.243 -6.837 1.00 56.11 74 SER A N 1
ATOM 1079 C CA . SER A 1 94 ? 15.100 5.325 -7.220 1.00 66.83 74 SER A CA 1
ATOM 1080 C C . SER A 1 94 ? 15.271 5.397 -8.731 1.00 70.29 74 SER A C 1
ATOM 1081 O O . SER A 1 94 ? 15.429 6.489 -9.287 1.00 76.20 74 SER A O 1
ATOM 1089 N N . LYS A 1 95 ? 15.236 4.252 -9.409 1.00 63.41 75 LYS A N 1
ATOM 1090 C CA . LYS A 1 95 ? 15.318 4.213 -10.863 1.00 56.25 75 LYS A CA 1
ATOM 1091 C C . LYS A 1 95 ? 14.018 4.638 -11.536 1.00 46.61 75 LYS A C 1
ATOM 1092 O O . LYS A 1 95 ? 13.956 4.657 -12.770 1.00 45.34 75 LYS A O 1
ATOM 1111 N N . LEU A 1 96 ? 12.986 4.982 -10.762 1.00 41.32 76 LEU A N 1
ATOM 1112 C CA . LEU A 1 96 ? 11.706 5.420 -11.301 1.00 40.81 76 LEU A CA 1
ATOM 1113 C C . LEU A 1 96 ? 11.428 6.900 -11.082 1.00 41.31 76 LEU A C 1
ATOM 1114 O O . LEU A 1 96 ? 10.423 7.404 -11.594 1.00 43.02 76 LEU A O 1
ATOM 1130 N N . ASN A 1 97 ? 12.275 7.604 -10.335 1.00 42.20 77 ASN A N 1
ATOM 1131 C CA . ASN A 1 97 ? 12.088 9.030 -10.082 1.00 44.19 77 ASN A CA 1
ATOM 1132 C C . ASN A 1 97 ? 10.742 9.291 -9.405 1.00 33.61 77 ASN A C 1
ATOM 1133 O O . ASN A 1 97 ? 9.933 10.098 -9.866 1.00 30.56 77 ASN A O 1
ATOM 1144 N N . ILE A 1 98 ? 10.503 8.590 -8.301 1.00 27.02 78 ILE A N 1
ATOM 1145 C CA . ILE A 1 98 ? 9.306 8.811 -7.496 1.00 25.95 78 ILE A CA 1
ATOM 1146 C C . ILE A 1 98 ? 9.546 10.030 -6.616 1.00 30.29 78 ILE A C 1
ATOM 1147 O O . ILE A 1 98 ? 10.439 10.025 -5.761 1.00 30.06 78 ILE A O 1
ATOM 1163 N N . THR A 1 99 ? 8.748 11.076 -6.824 1.00 35.10 79 THR A N 1
ATOM 1164 C CA . THR A 1 99 ? 8.920 12.340 -6.124 1.00 41.63 79 THR A CA 1
ATOM 1165 C C . THR A 1 99 ? 7.919 12.541 -4.995 1.00 35.24 79 THR A C 1
ATOM 1166 O O . THR A 1 99 ? 8.096 13.462 -4.190 1.00 38.00 79 THR A O 1
ATOM 1177 N N . ALA A 1 100 ? 6.886 11.709 -4.908 1.00 27.78 80 ALA A N 1
ATOM 1178 C CA . ALA A 1 100 ? 5.854 11.893 -3.899 1.00 23.36 80 ALA A CA 1
ATOM 1179 C C . ALA A 1 100 ? 5.015 10.630 -3.810 1.00 21.97 80 ALA A C 1
ATOM 1180 O O . ALA A 1 100 ? 4.849 9.912 -4.801 1.00 22.76 80 ALA A O 1
ATOM 1187 N N . VAL A 1 101 ? 4.500 10.364 -2.614 1.00 23.54 81 VAL A N 1
ATOM 1188 C CA . VAL A 1 101 ? 3.484 9.330 -2.438 1.00 26.33 81 VAL A CA 1
ATOM 1189 C C . VAL A 1 101 ? 2.190 10.023 -2.028 1.00 25.06 81 VAL A C 1
ATOM 1190 O O . VAL A 1 101 ? 2.217 10.919 -1.171 1.00 27.21 81 VAL A O 1
ATOM 1203 N N . PRO A 1 102 ? 1.038 9.653 -2.606 1.00 22.86 82 PRO A N 1
ATOM 1204 C CA . PRO A 1 102 ? 0.918 8.592 -3.610 1.00 20.58 82 PRO A CA 1
ATOM 1205 C C . PRO A 1 102 ? 1.407 9.014 -4.986 1.00 20.12 82 PRO A C 1
ATOM 1206 O O . PRO A 1 102 ? 1.465 10.205 -5.284 1.00 21.51 82 PRO A O 1
ATOM 1217 N N . THR A 1 103 ? 1.772 8.031 -5.803 1.00 16.30 83 THR A N 1
ATOM 1218 C CA . THR A 1 103 ? 1.981 8.225 -7.228 1.00 15.01 83 THR A CA 1
ATOM 1219 C C . THR A 1 103 ? 1.350 7.048 -7.954 1.00 15.88 83 THR A C 1
ATOM 1220 O O . THR A 1 103 ? 1.420 5.909 -7.484 1.00 14.69 83 THR A O 1
ATOM 1231 N N . LEU A 1 104 ? 0.731 7.333 -9.096 1.00 15.76 84 LEU A N 1
ATOM 1232 C CA . LEU A 1 104 ? 0.056 6.320 -9.894 1.00 15.54 84 LEU A CA 1
ATOM 1233 C C . LEU A 1 104 ? 0.585 6.370 -11.317 1.00 14.11 84 LEU A C 1
ATOM 1234 O O . LEU A 1 104 ? 0.666 7.450 -11.913 1.00 14.25 84 LEU A O 1
ATOM 1250 N N . HIS A 1 105 ? 0.953 5.208 -11.851 1.00 13.58 85 HIS A N 1
ATOM 1251 C CA . HIS A 1 105 ? 1.346 5.058 -13.246 1.00 13.33 85 HIS A CA 1
ATOM 1252 C C . HIS A 1 105 ? 0.310 4.207 -13.967 1.00 14.99 85 HIS A C 1
ATOM 1253 O O . HIS A 1 105 ? -0.059 3.133 -13.482 1.00 14.38 85 HIS A O 1
ATOM 1267 N N . PHE A 1 106 ? -0.139 4.678 -15.126 1.00 13.41 86 PHE A N 1
ATOM 1268 C CA . PHE A 1 106 ? -1.196 4.028 -15.888 1.00 13.91 86 PHE A CA 1
ATOM 1269 C C . PHE A 1 106 ? -0.633 3.499 -17.197 1.00 14.00 86 PHE A C 1
ATOM 1270 O O . PHE A 1 106 ? 0.069 4.223 -17.911 1.00 13.16 86 PHE A O 1
ATOM 1287 N N . PHE A 1 107 ? -0.950 2.243 -17.507 1.00 13.02 87 PHE A N 1
ATOM 1288 C CA . PHE A 1 107 ? -0.497 1.596 -18.729 1.00 12.82 87 PHE A CA 1
ATOM 1289 C C . PHE A 1 107 ? -1.684 1.001 -19.469 1.00 13.03 87 PHE A C 1
ATOM 1290 O O . PHE A 1 107 ? -2.561 0.378 -18.862 1.00 13.16 87 PHE A O 1
ATOM 1307 N N . LYS A 1 108 ? -1.704 1.204 -20.784 1.00 13.15 88 LYS A N 1
ATOM 1308 C CA . LYS A 1 108 ? -2.692 0.589 -21.656 1.00 13.33 88 LYS A CA 1
ATOM 1309 C C . LYS A 1 108 ? -2.049 0.395 -23.019 1.00 16.17 88 LYS A C 1
ATOM 1310 O O . LYS A 1 108 ? -1.329 1.273 -23.503 1.00 14.52 88 LYS A O 1
ATOM 1329 N N . GLY A 1 109 ? -2.302 -0.759 -23.626 1.00 17.01 89 GLY A N 1
ATOM 1330 C CA . GLY A 1 109 ? -1.716 -1.051 -24.917 1.00 19.00 89 GLY A CA 1
ATOM 1331 C C . GLY A 1 109 ? -0.210 -1.154 -24.904 1.00 18.76 89 GLY A C 1
ATOM 1332 O O . GLY A 1 109 ? 0.416 -1.117 -25.966 1.00 17.41 89 GLY A O 1
ATOM 1336 N N . GLY A 1 110 ? 0.395 -1.280 -23.725 1.00 18.91 90 GLY A N 1
ATOM 1337 C CA . GLY A 1 110 ? 1.826 -1.455 -23.605 1.00 18.00 90 GLY A CA 1
ATOM 1338 C C . GLY A 1 110 ? 2.622 -0.193 -23.352 1.00 16.01 90 GLY A C 1
ATOM 1339 O O . GLY A 1 110 ? 3.848 -0.280 -23.225 1.00 16.26 90 GLY A O 1
ATOM 1343 N N . SER A 1 111 ? 1.977 0.970 -23.267 1.00 15.41 91 SER A N 1
ATOM 1344 C CA . SER A 1 111 ? 2.680 2.226 -23.047 1.00 14.35 91 SER A CA 1
ATOM 1345 C C . SER A 1 111 ? 1.989 3.023 -21.949 1.00 13.25 91 SER A C 1
ATOM 1346 O O . SER A 1 111 ? 0.812 2.814 -21.643 1.00 12.84 91 SER A O 1
ATOM 1354 N N . LYS A 1 112 ? 2.746 3.950 -21.366 1.00 13.35 92 LYS A N 1
ATOM 1355 C CA . LYS A 1 112 ? 2.265 4.754 -20.251 1.00 15.59 92 LYS A CA 1
ATOM 1356 C C . LYS A 1 112 ? 1.290 5.815 -20.744 1.00 14.01 92 LYS A C 1
ATOM 1357 O O . LYS A 1 112 ? 1.602 6.582 -21.661 1.00 14.58 92 LYS A O 1
ATOM 1376 N N . LYS A 1 113 ? 0.112 5.862 -20.126 1.00 13.55 93 LYS A N 1
ATOM 1377 C CA . LYS A 1 113 ? -0.931 6.808 -20.486 1.00 13.84 93 LYS A CA 1
ATOM 1378 C C . LYS A 1 113 ? -1.180 7.852 -19.407 1.00 14.12 93 LYS A C 1
ATOM 1379 O O . LYS A 1 113 ? -2.045 8.714 -19.585 1.00 14.48 93 LYS A O 1
ATOM 1398 N N . GLY A 1 114 ? -0.458 7.796 -18.294 1.00 14.00 94 GLY A N 1
ATOM 1399 C CA . GLY A 1 114 ? -0.730 8.701 -17.199 1.00 14.76 94 GLY A CA 1
ATOM 1400 C C . GLY A 1 114 ? 0.223 8.551 -16.034 1.00 15.92 94 GLY A C 1
ATOM 1401 O O . GLY A 1 114 ? 0.737 7.461 -15.763 1.00 14.58 94 GLY A O 1
ATOM 1405 N N . GLU A 1 115 ? 0.453 9.656 -15.330 1.00 18.84 95 GLU A N 1
ATOM 1406 C CA . GLU A 1 115 ? 1.348 9.674 -14.173 1.00 25.65 95 GLU A CA 1
ATOM 1407 C C . GLU A 1 115 ? 0.770 10.693 -13.191 1.00 24.77 95 GLU A C 1
ATOM 1408 O O . GLU A 1 115 ? 1.055 11.888 -13.285 1.00 28.01 95 GLU A O 1
ATOM 1420 N N . VAL A 1 116 ? -0.053 10.208 -12.267 1.00 20.12 96 VAL A N 1
ATOM 1421 C CA . VAL A 1 116 ? -0.675 11.065 -11.265 1.00 18.08 96 VAL A CA 1
ATOM 1422 C C . VAL A 1 116 ? 0.248 11.097 -10.055 1.00 18.55 96 VAL A C 1
ATOM 1423 O O . VAL A 1 116 ? 0.433 10.085 -9.373 1.00 15.51 96 VAL A O 1
ATOM 1436 N N . VAL A 1 117 ? 0.830 12.266 -9.799 1.00 21.05 97 VAL A N 1
ATOM 1437 C CA . VAL A 1 117 ? 1.801 12.465 -8.731 1.00 24.00 97 VAL A CA 1
ATOM 1438 C C . VAL A 1 117 ? 1.117 13.265 -7.633 1.00 24.83 97 VAL A C 1
ATOM 1439 O O . VAL A 1 117 ? 0.693 14.405 -7.859 1.00 25.86 97 VAL A O 1
ATOM 1452 N N . GLY A 1 118 ? 1.011 12.672 -6.449 1.00 24.69 98 GLY A N 1
ATOM 1453 C CA . GLY A 1 118 ? 0.293 13.280 -5.353 1.00 25.37 98 GLY A CA 1
ATOM 1454 C C . GLY A 1 118 ? -1.160 12.846 -5.312 1.00 25.87 98 GLY A C 1
ATOM 1455 O O . GLY A 1 118 ? -1.688 12.215 -6.229 1.00 23.92 98 GLY A O 1
ATOM 1459 N N . ALA A 1 119 ? -1.819 13.204 -4.213 1.00 27.65 99 ALA A N 1
ATOM 1460 C CA . ALA A 1 119 ? -3.195 12.781 -3.977 1.00 29.62 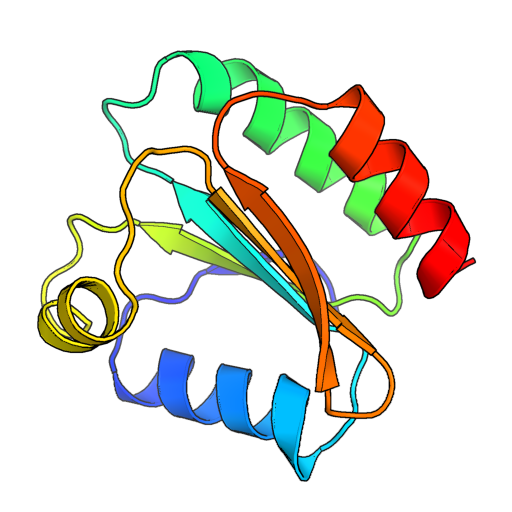99 ALA A CA 1
ATOM 1461 C C . ALA A 1 119 ? -4.134 13.551 -4.896 1.00 32.03 99 ALA A C 1
ATOM 1462 O O . ALA A 1 119 ? -4.399 14.737 -4.677 1.00 41.97 99 ALA A O 1
ATOM 1469 N N . ASP A 1 120 ? -4.640 12.876 -5.927 1.00 25.00 100 ASP A N 1
ATOM 1470 C CA . ASP A 1 120 ? -5.619 13.469 -6.8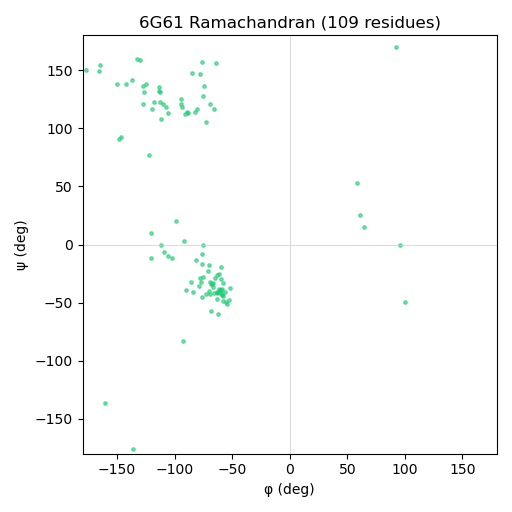41 1.00 22.96 100 ASP A CA 1
ATOM 1471 C C . ASP A 1 120 ? -6.525 12.329 -7.311 1.00 21.43 100 ASP A C 1
ATOM 1472 O O . ASP A 1 120 ? -6.235 11.654 -8.301 1.00 21.88 100 ASP A O 1
ATOM 1481 N N . VAL A 1 121 ? -7.617 12.118 -6.577 1.00 19.15 101 VAL A N 1
ATOM 1482 C CA . VAL A 1 121 ? -8.515 11.013 -6.893 1.00 19.04 101 VAL A CA 1
ATOM 1483 C C . VAL A 1 121 ? -9.364 11.333 -8.118 1.00 19.14 101 VAL A C 1
ATOM 1484 O O . VAL A 1 121 ? -9.780 10.420 -8.839 1.00 18.86 101 VAL A O 1
ATOM 1497 N N . THR A 1 122 ? -9.631 12.614 -8.382 1.00 19.57 102 THR A N 1
ATOM 1498 C CA . THR A 1 122 ? -10.324 12.988 -9.610 1.00 19.63 102 THR A CA 1
ATOM 1499 C C . THR A 1 122 ? -9.594 12.439 -10.829 1.00 18.88 102 THR A C 1
ATOM 1500 O O . THR A 1 122 ? -10.198 11.796 -11.694 1.00 18.74 102 THR A O 1
ATOM 1511 N N . LYS A 1 123 ? -8.285 12.691 -10.914 1.00 18.45 103 LYS A N 1
ATOM 1512 C CA . LYS A 1 123 ? -7.507 12.197 -12.047 1.00 18.14 103 LYS A CA 1
ATOM 151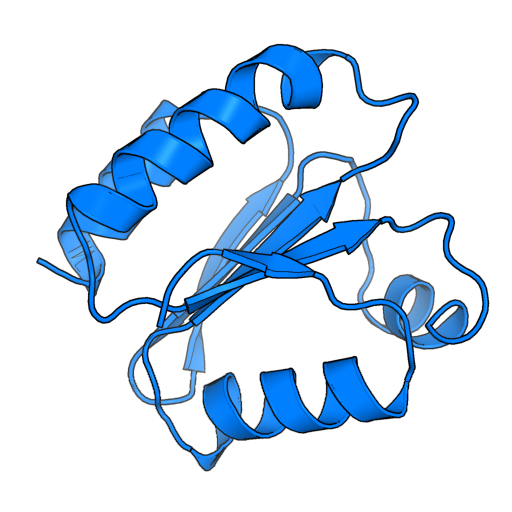3 C C . LYS A 1 123 ? -7.493 10.673 -12.082 1.00 17.51 103 LYS A C 1
ATOM 1514 O O . LYS A 1 123 ? -7.608 10.068 -13.155 1.00 17.04 103 LYS A O 1
ATOM 1533 N N . LEU A 1 124 ? -7.347 10.035 -10.917 1.00 18.06 104 LEU A N 1
ATOM 1534 C CA . LEU A 1 124 ? -7.382 8.577 -10.846 1.00 18.24 104 LEU A CA 1
ATOM 1535 C C . LEU A 1 124 ? -8.667 8.029 -11.453 1.00 18.48 104 LEU A C 1
ATOM 1536 O O . LEU A 1 124 ? -8.636 7.122 -12.292 1.00 18.28 104 LEU A O 1
ATOM 1552 N N . LYS A 1 125 ? -9.812 8.578 -11.046 1.00 18.03 105 LYS A N 1
ATOM 1553 C CA . LYS A 1 125 ? -11.087 8.062 -11.536 1.00 18.20 105 LYS A CA 1
ATOM 1554 C C . LYS A 1 125 ? -11.293 8.392 -13.010 1.00 18.10 105 LYS A C 1
ATOM 1555 O O . LYS A 1 125 ? -11.805 7.561 -13.770 1.00 18.02 105 LYS A O 1
ATOM 1574 N N . ASN A 1 126 ? -10.909 9.600 -13.431 1.00 18.14 106 ASN A N 1
ATOM 1575 C CA . ASN A 1 126 ? -11.016 9.958 -14.842 1.00 18.02 106 ASN A CA 1
ATOM 1576 C C . ASN A 1 126 ? -10.206 9.007 -15.712 1.00 17.37 106 ASN A C 1
ATOM 1577 O O . ASN A 1 126 ? -10.665 8.583 -16.779 1.00 17.33 106 ASN A O 1
ATOM 1588 N N . LEU A 1 127 ? -8.997 8.658 -15.270 1.00 16.89 107 LEU A N 1
ATOM 1589 C CA . LEU A 1 127 ? -8.122 7.814 -16.077 1.00 16.30 107 LEU A CA 1
ATOM 1590 C C . LEU A 1 127 ? -8.613 6.374 -16.108 1.00 16.19 107 LEU A C 1
ATOM 1591 O O . LEU A 1 127 ? -8.597 5.731 -17.164 1.00 15.98 107 LEU A O 1
ATOM 1607 N N . MET A 1 128 ? -9.050 5.848 -14.963 1.00 16.38 108 MET A N 1
ATOM 1608 C CA . MET A 1 128 ? -9.568 4.485 -14.925 1.00 16.34 108 MET A CA 1
ATOM 1609 C C . MET A 1 128 ? -10.711 4.305 -15.917 1.00 16.69 108 MET A C 1
ATOM 1610 O O . MET A 1 128 ? -10.804 3.272 -16.590 1.00 16.52 108 MET A O 1
ATOM 1624 N N . GLU A 1 129 ? -11.590 5.301 -16.020 1.00 17.22 109 GLU A N 1
ATOM 1625 C CA . GLU A 1 129 ? -12.734 5.211 -16.920 1.00 18.36 109 GLU A CA 1
ATOM 1626 C C . GLU A 1 129 ? -12.317 5.420 -18.371 1.00 19.66 109 GLU A C 1
ATOM 1627 O O . GLU A 1 129 ? -12.743 4.677 -19.261 1.00 21.25 109 GLU A O 1
ATOM 1639 N N . GLN A 1 130 ? -11.491 6.434 -18.631 1.00 19.19 110 GLN A N 1
ATOM 1640 C CA . GLN A 1 130 ? -11.083 6.718 -20.003 1.00 17.54 110 GLN A CA 1
ATOM 1641 C C . GLN A 1 130 ? -10.343 5.539 -20.614 1.00 16.88 110 GLN A C 1
ATOM 1642 O O . GLN A 1 130 ? -10.527 5.228 -21.795 1.00 17.80 110 GLN A O 1
ATOM 1656 N N . LEU A 1 131 ? -9.502 4.870 -19.827 1.00 16.04 111 LEU A N 1
ATOM 1657 C CA . LEU A 1 131 ? -8.609 3.845 -20.353 1.00 15.73 111 LEU A CA 1
ATOM 1658 C C . LEU A 1 131 ? -9.222 2.449 -20.340 1.00 16.64 111 LEU A C 1
ATOM 1659 O O . LEU A 1 131 ? -9.015 1.679 -21.284 1.00 15.55 111 LEU A O 1
ATOM 1675 N N . TYR A 1 132 ? -9.975 2.100 -19.296 1.00 17.74 112 TYR A N 1
ATOM 1676 C CA . TYR A 1 132 ? -10.330 0.708 -19.047 1.00 18.14 112 TYR A CA 1
ATOM 1677 C C . TYR A 1 132 ? -11.833 0.452 -19.037 1.00 19.47 112 TYR A C 1
ATOM 1678 O O . TYR A 1 132 ? -12.256 -0.649 -18.660 1.00 19.31 112 TYR A O 1
ATOM 1696 N N . LYS A 1 133 ? -12.650 1.418 -19.446 1.00 20.71 113 LYS A N 1
ATOM 1697 C CA . LYS A 1 133 ? -14.098 1.215 -19.472 1.00 25.38 113 LYS A CA 1
ATOM 1698 C C . LYS A 1 133 ? -14.472 0.116 -20.460 1.00 26.88 113 LYS A C 1
ATOM 1699 O O . LYS A 1 133 ? -13.742 -0.164 -21.412 1.00 27.37 113 LYS A O 1
#

Radius of gyration: 12.7 Å; Cα contacts (8 Å, |Δi|>4): 194; chains: 1; bounding box: 32×24×31 Å

Secondary structure (DSSP, 8-state):
--EEEE-SHHHHHHHHHHHTTT---EEEEEE-TT-STHHHHHHHHHHHHHHSTT-EEEEEETT-TTSHHHHHTTT--SSSEEEEEETTEEEEEEESS-HHHHHHHHHHHH-

GO terms:
  GO:0005759 mitochondrial matrix (C, IDA)
  GO:0016671 oxidoreductase activity, acting on a sulfur group of donors, disulfide as acceptor (F, IDA)
  GO:0005739 mitochondrion (C, HDA)
  GO:0005783 endoplasmic reticulum (C, HDA)
  GO:0005829 cytosol (C, HDA)
  GO:0005515 protein binding (F, IPI)

CATH classification: 3.40.30.10

Sequence (111 aa):
NGVVLVKSEEEFINAMSKAQDGSLPSVFYFTAAWCGPCRFISPVIVELSKQYPDVTTYKVDIDEGGISNTISKLNITAVPTLHFFKGGSKKGEVVGADVTKLKNLMEQLYK

Foldseek 3Di:
DFEAEDQAPVSVVVLLCCQAVVQFWEKEWEAAPPDDLCVVVVVVRRVVCVVQVRYYYYYYHCPHPNCVVVNVVVPQDAPGWMWTGGRRDTDDIRHDDDVVVVVVCCVVGRD

Solvent-accessible surface area: 5877 Å² total; per-residue (Å²): 134,20,55,61,98,4,103,41,49,124,76,8,106,77,1,38,56,84,0,80,135,39,53,87,33,1,2,1,0,1,11,7,97,153,4,23,49,5,181,114,2,20,70,38,8,71,108,12,21,152,114,13,87,74,3,13,8,4,55,0,44,33,91,54,53,48,0,70,83,14,19,97,164,42,124,36,113,40,20,2,2,4,6,0,8,88,61,20,56,98,106,14,92,7,78,20,52,47,36,93,112,3,104,93,37,5,78,116,19,16,175

InterPro domains:
  IPR013766 Thioredoxin domain [PF00085] (87-190)
  IPR013766 Thioredoxin domain [PS51352] (89-194)
  IPR036249 Thioredoxin-like superfamily [SSF52833] (39-190)

B-factor: mean 29.16, std 15.82, range [11.63, 118.53]

Nearest PDB structures (foldseek):
  6g61-assembly1_A  TM=1.009E+00  e=5.610E-23  Arabidopsis thaliana
  6g62-assembly1_A  TM=9.551E-01  e=7.461E-18  Arabidopsis thaliana
  5nyl-assembly1_A  TM=8.227E-01  e=4.756E-08  Populus tremula x Populus tremuloides
  5nym-assembly1_A  TM=8.163E-01  e=5.036E-07  Populus tremula x Populus tremuloides
  5nyo-assembly1_A  TM=8.069E-01  e=5.367E-07  Populus tremula x Populus tremuloides

Organism: Arabidopsis thaliana (NCBI:txid3702)